Protein AF-A0A2M9LB67-F1 (afdb_monomer_lite)

Foldseek 3Di:
DPDVPVVVVVCVVCVVVQPKAKWKKKAQPVPRDIDDTHSDQVVRVVVVVVVCVVPVRDDIDMDIDIDGHDDDD

Radius of gyration: 16.73 Å; chains: 1; bounding box: 48×17×38 Å

Secondary structure (DSSP, 8-state):
--SHHHHHHHHHHHGGGTT-EEEEEEEETTT--B---BSSHHHHHHHHHHHHHHH----EEEEEEEE------

Sequence (73 aa):
MRARGTFLDWMLQDRPKLGATVRYVGTCQICSEFCVDTPTADEAREWCLWHVDATGHIYYELTATEYLDAVLD

pLDDT: mean 83.07, std 16.8, range [37.72, 98.5]

Structure (mmCIF, N/CA/C/O backbone):
data_AF-A0A2M9LB67-F1
#
_entry.id   AF-A0A2M9LB67-F1
#
loop_
_atom_site.group_PDB
_atom_site.id
_atom_site.type_symbol
_atom_site.label_atom_id
_atom_site.label_alt_id
_atom_site.label_comp_id
_atom_site.label_asym_id
_atom_site.label_entity_id
_atom_site.label_seq_id
_atom_site.pdbx_PDB_ins_code
_atom_site.Cartn_x
_atom_site.Cartn_y
_atom_site.Cartn_z
_atom_site.occupancy
_atom_site.B_iso_or_equiv
_atom_site.auth_seq_id
_atom_site.auth_comp_id
_atom_site.auth_asym_id
_atom_site.auth_atom_id
_atom_site.pdbx_PDB_model_num
ATOM 1 N N . MET A 1 1 ? -36.765 2.477 2.995 1.00 37.72 1 MET A N 1
ATOM 2 C CA . MET A 1 1 ? -35.304 2.435 3.2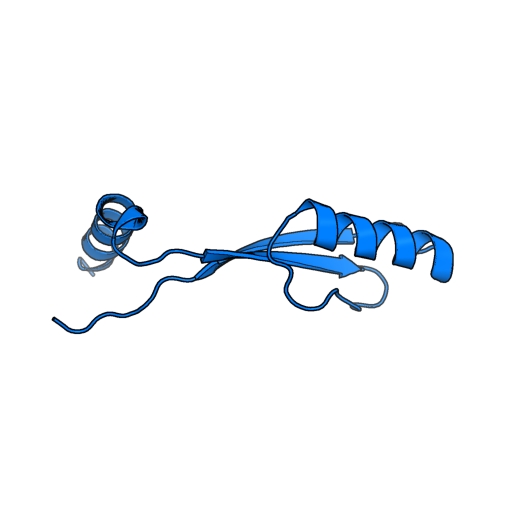33 1.00 37.72 1 MET A CA 1
ATOM 3 C C . MET A 1 1 ? -34.952 3.494 4.274 1.00 37.72 1 MET A C 1
ATOM 5 O O . MET A 1 1 ? -34.967 4.667 3.940 1.00 37.72 1 MET A O 1
ATOM 9 N N . ARG A 1 2 ? 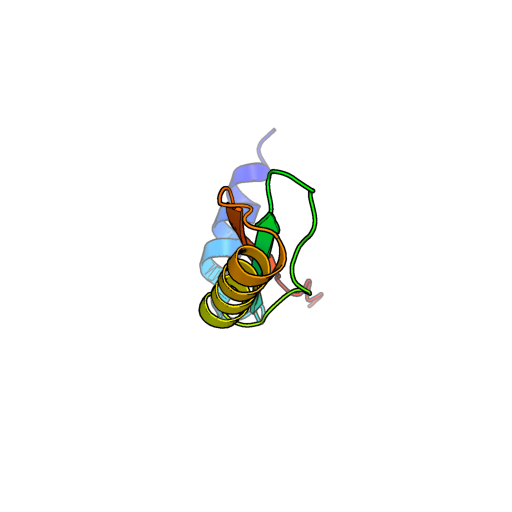-34.748 3.116 5.544 1.00 42.28 2 ARG A N 1
ATOM 10 C CA . ARG A 1 2 ? -34.442 4.062 6.645 1.00 42.28 2 ARG A CA 1
ATOM 11 C C . ARG A 1 2 ? -33.455 3.507 7.690 1.00 42.28 2 ARG A C 1
ATOM 13 O O . ARG A 1 2 ? -33.357 4.052 8.774 1.00 42.28 2 ARG A O 1
ATOM 20 N N . ALA A 1 3 ? -32.722 2.443 7.355 1.00 48.88 3 ALA A N 1
ATOM 21 C CA . ALA A 1 3 ? -31.781 1.775 8.267 1.00 48.88 3 ALA A CA 1
ATOM 22 C C . ALA A 1 3 ? -30.295 2.033 7.937 1.00 48.88 3 ALA A C 1
ATOM 24 O O . ALA A 1 3 ? -29.417 1.597 8.667 1.00 48.88 3 ALA A O 1
ATOM 25 N N . ARG A 1 4 ? -29.992 2.720 6.825 1.00 52.09 4 ARG A N 1
ATOM 26 C CA . ARG A 1 4 ? -28.606 2.895 6.347 1.00 52.09 4 ARG A CA 1
ATOM 27 C C . ARG A 1 4 ? -27.830 4.029 7.027 1.00 52.09 4 ARG A C 1
ATOM 29 O O . ARG A 1 4 ? -26.612 3.950 7.054 1.00 52.09 4 ARG A O 1
ATOM 36 N N . GLY A 1 5 ? -28.506 5.043 7.574 1.00 56.72 5 GLY A N 1
ATOM 37 C CA . GLY A 1 5 ? -27.836 6.136 8.297 1.00 56.72 5 GLY A CA 1
ATOM 38 C C . GLY A 1 5 ? -27.381 5.714 9.694 1.00 56.72 5 GLY A C 1
ATOM 39 O O . GLY A 1 5 ? -26.232 5.901 10.058 1.00 56.72 5 GLY A O 1
ATOM 40 N N . THR A 1 6 ? -28.246 5.013 10.429 1.00 65.62 6 THR A N 1
ATOM 41 C CA . THR A 1 6 ? -28.009 4.661 11.837 1.00 65.62 6 THR A CA 1
ATOM 42 C C . THR A 1 6 ? -26.829 3.717 12.049 1.00 65.62 6 THR A C 1
ATOM 44 O O . THR A 1 6 ? -26.134 3.848 13.045 1.00 65.62 6 THR A O 1
ATOM 47 N N . PHE A 1 7 ? -26.588 2.777 11.129 1.00 66.12 7 PHE A N 1
ATOM 48 C CA . PHE A 1 7 ? -25.475 1.830 11.252 1.00 66.12 7 PHE A CA 1
ATOM 49 C C . PHE A 1 7 ? -24.116 2.482 10.978 1.00 66.12 7 PHE A C 1
ATOM 51 O O . PHE A 1 7 ? -23.166 2.238 11.714 1.00 66.12 7 PHE A O 1
ATOM 58 N N . LEU A 1 8 ? -2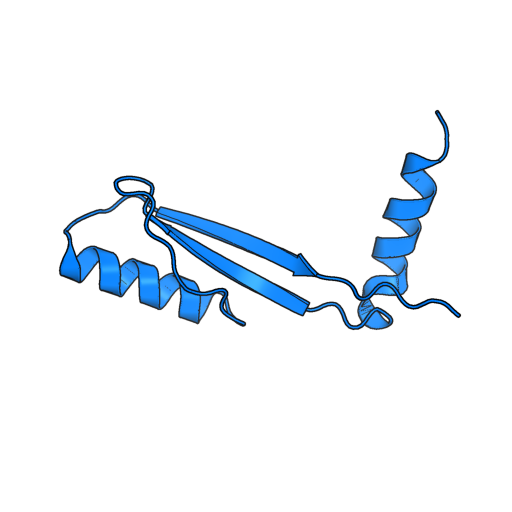4.025 3.325 9.942 1.00 67.19 8 LEU A N 1
ATOM 59 C CA . LEU A 1 8 ? -22.782 4.023 9.614 1.00 67.19 8 LEU A CA 1
ATOM 60 C C . LEU A 1 8 ? -22.437 5.048 10.702 1.00 67.19 8 LEU A C 1
ATOM 62 O O . LEU A 1 8 ? -21.300 5.096 11.158 1.00 67.19 8 LEU A O 1
ATOM 66 N N . ASP A 1 9 ? -23.435 5.807 11.164 1.00 69.69 9 ASP A N 1
ATOM 67 C CA . ASP A 1 9 ? -23.263 6.787 12.238 1.00 69.69 9 ASP A CA 1
ATOM 68 C C . ASP A 1 9 ? -22.850 6.112 13.558 1.00 69.69 9 ASP A C 1
ATOM 70 O O . ASP A 1 9 ? -21.951 6.602 14.239 1.00 69.69 9 ASP A O 1
ATOM 74 N N . TRP A 1 10 ? -23.445 4.959 13.892 1.00 68.44 10 TRP A N 1
ATOM 75 C CA . TRP A 1 10 ? -23.053 4.157 15.056 1.00 68.44 10 TRP A CA 1
ATOM 76 C C . TRP A 1 10 ? -21.617 3.626 14.938 1.00 68.44 10 TRP A C 1
ATOM 78 O O . TRP A 1 10 ? -20.812 3.817 15.849 1.00 68.44 10 TRP A O 1
ATOM 88 N N . MET A 1 11 ? -21.265 3.033 13.790 1.00 65.31 11 MET A N 1
ATOM 89 C CA . MET A 1 11 ? -19.927 2.488 13.541 1.00 65.31 11 MET A CA 1
ATOM 90 C C . MET A 1 11 ? -18.845 3.563 13.704 1.00 65.31 11 MET A C 1
ATOM 92 O O . MET A 1 11 ? -17.817 3.310 14.325 1.00 65.31 11 MET A O 1
ATOM 96 N N . LEU A 1 12 ? -19.086 4.774 13.188 1.00 66.12 12 LEU A N 1
ATOM 97 C CA . LEU A 1 12 ? -18.152 5.897 13.288 1.00 66.12 12 LEU A CA 1
ATOM 98 C C . LEU A 1 12 ? -17.977 6.410 14.727 1.00 66.12 12 LEU A C 1
ATOM 100 O O . LEU A 1 12 ? -16.888 6.869 15.071 1.00 66.12 12 LEU A O 1
ATOM 104 N N . GLN A 1 13 ? -19.018 6.333 15.562 1.00 67.69 13 GLN A N 1
ATOM 105 C CA . GLN A 1 13 ? -18.980 6.781 16.960 1.00 67.69 13 GLN A CA 1
ATOM 106 C C . GLN A 1 13 ? -18.263 5.790 17.890 1.00 67.69 13 GLN A C 1
ATOM 108 O O . GLN A 1 13 ? -17.552 6.223 18.797 1.00 67.69 13 GLN A O 1
ATOM 113 N N . ASP A 1 14 ? -18.403 4.481 17.656 1.00 64.19 14 ASP A N 1
ATOM 114 C CA . ASP A 1 14 ? -17.828 3.422 18.503 1.00 64.19 14 ASP A CA 1
ATOM 115 C C . ASP A 1 14 ? -16.502 2.835 17.968 1.00 64.19 14 ASP A C 1
ATOM 117 O O . ASP A 1 14 ? -15.964 1.892 18.554 1.00 64.19 14 ASP A O 1
ATOM 121 N N . ARG A 1 15 ? -15.908 3.431 16.919 1.00 60.72 15 ARG A N 1
ATOM 122 C CA . ARG A 1 15 ? -14.623 3.016 16.307 1.00 60.72 15 ARG A CA 1
ATOM 123 C C . ARG A 1 15 ? -13.521 2.588 17.293 1.00 60.72 15 ARG A C 1
ATOM 125 O O . ARG A 1 15 ? -12.927 1.535 17.069 1.00 60.72 15 ARG A O 1
ATOM 132 N N . PRO A 1 16 ? -13.230 3.325 18.388 1.00 58.81 16 PRO A N 1
ATOM 133 C CA . PRO A 1 16 ? -12.163 2.942 19.318 1.00 58.81 16 PRO A CA 1
ATOM 134 C C . PRO A 1 16 ? -12.447 1.648 20.095 1.00 58.81 16 PRO A C 1
ATOM 136 O O . PRO A 1 16 ? -11.518 1.043 20.622 1.00 58.81 16 PRO A O 1
ATOM 139 N N . LYS A 1 17 ? -13.717 1.236 20.206 1.00 59.41 17 LYS A N 1
ATOM 140 C CA . LYS A 1 17 ? -14.144 0.053 20.970 1.00 59.41 17 LYS A CA 1
ATOM 141 C C . LYS A 1 17 ? -14.186 -1.222 20.127 1.00 59.41 17 LYS A C 1
ATOM 143 O O . LYS A 1 17 ? -14.131 -2.306 20.691 1.00 59.41 17 LYS A O 1
ATOM 148 N N . LEU A 1 18 ? -14.259 -1.094 18.801 1.00 61.53 18 LEU A N 1
ATOM 149 C CA . LEU A 1 18 ? -14.420 -2.209 17.856 1.00 61.53 18 LEU A CA 1
ATOM 150 C C . LEU A 1 18 ? -13.090 -2.804 17.362 1.00 61.53 18 LEU A C 1
ATOM 152 O O . LEU A 1 18 ? -13.067 -3.479 16.336 1.00 61.53 18 LEU A O 1
ATOM 156 N N . GLY A 1 19 ? -11.978 -2.525 18.054 1.00 60.88 19 GLY A N 1
ATOM 157 C CA . GLY A 1 19 ? -10.667 -3.082 17.701 1.00 60.88 19 GLY A CA 1
ATOM 158 C C . GLY A 1 19 ? -10.202 -2.724 16.287 1.00 60.88 19 GLY A C 1
ATOM 159 O O . GLY A 1 19 ? -9.468 -3.497 15.684 1.00 60.88 19 GLY A O 1
ATOM 160 N N . ALA A 1 20 ? -10.645 -1.584 15.741 1.00 69.38 20 ALA A N 1
ATOM 161 C CA . ALA A 1 20 ? -10.462 -1.258 14.331 1.00 69.38 20 ALA A CA 1
ATOM 162 C C . ALA A 1 20 ? -8.979 -1.293 13.914 1.00 69.38 20 ALA A C 1
ATOM 164 O O . ALA A 1 20 ? -8.148 -0.560 14.459 1.00 69.38 20 ALA A O 1
ATOM 165 N N . THR A 1 21 ? -8.653 -2.126 12.921 1.00 84.00 21 THR A N 1
ATOM 166 C CA . THR A 1 21 ? -7.309 -2.204 12.330 1.00 84.00 21 THR A CA 1
ATOM 167 C C . THR A 1 21 ? -7.338 -1.716 10.893 1.00 84.00 21 THR A C 1
ATOM 169 O O . THR A 1 21 ? -8.149 -2.181 10.092 1.00 84.00 21 THR A O 1
ATOM 172 N N . VAL A 1 22 ? -6.432 -0.800 10.554 1.00 87.88 22 VAL A N 1
ATOM 173 C CA . VAL A 1 22 ? -6.241 -0.342 9.175 1.00 87.88 22 VAL A CA 1
ATOM 174 C C . VAL A 1 22 ? -5.114 -1.131 8.532 1.00 87.88 22 VAL A C 1
ATOM 176 O O . VAL A 1 22 ? -4.095 -1.421 9.157 1.00 87.88 22 VAL A O 1
ATOM 179 N N . ARG A 1 23 ? -5.326 -1.471 7.272 1.00 93.00 23 ARG A N 1
ATOM 180 C CA . ARG A 1 23 ? -4.470 -2.300 6.443 1.00 93.00 23 ARG A CA 1
ATOM 181 C C . ARG A 1 23 ? -4.248 -1.628 5.102 1.00 93.00 23 ARG A C 1
ATOM 183 O O . ARG A 1 23 ? -5.167 -1.003 4.573 1.00 93.00 23 ARG A O 1
ATOM 190 N N . TYR A 1 24 ? -3.040 -1.734 4.569 1.00 94.25 24 TYR A N 1
ATOM 191 C CA . TYR A 1 24 ? -2.619 -1.008 3.379 1.00 94.25 24 TYR A CA 1
ATOM 192 C C . TYR A 1 24 ? -2.180 -1.971 2.281 1.00 94.25 24 TYR A C 1
ATOM 194 O O . TYR A 1 24 ? -1.542 -2.989 2.538 1.00 94.25 24 TYR A O 1
ATOM 202 N N . VAL A 1 25 ? -2.538 -1.639 1.042 1.00 96.62 25 VAL A N 1
ATOM 203 C CA . VAL A 1 25 ? -2.160 -2.411 -0.144 1.00 96.62 25 VAL A CA 1
ATOM 204 C C . VAL A 1 25 ? -1.692 -1.462 -1.238 1.00 96.62 25 VAL A C 1
ATOM 206 O O . VAL A 1 25 ? -2.446 -0.597 -1.688 1.00 96.62 25 VAL A O 1
ATOM 209 N N . GLY A 1 26 ? -0.447 -1.636 -1.673 1.00 97.25 26 GLY A N 1
ATOM 210 C CA . GLY A 1 26 ? 0.083 -1.058 -2.901 1.00 97.25 26 GLY A CA 1
ATOM 211 C C . GLY A 1 26 ? -0.204 -1.990 -4.074 1.00 97.25 26 GLY A C 1
ATOM 212 O O . GLY A 1 26 ? 0.090 -3.178 -3.986 1.00 97.25 26 GLY A O 1
ATOM 213 N N . THR A 1 27 ? -0.780 -1.465 -5.155 1.00 98.06 27 THR A N 1
ATOM 214 C CA . THR A 1 27 ? -1.122 -2.221 -6.371 1.00 98.06 27 THR A CA 1
ATOM 215 C C . THR A 1 27 ? -0.476 -1.566 -7.582 1.00 98.06 27 THR A C 1
ATOM 217 O O . THR A 1 27 ? -0.686 -0.378 -7.831 1.00 98.06 27 THR A O 1
ATOM 220 N N . CYS A 1 28 ? 0.292 -2.326 -8.360 1.00 98.31 28 CYS A N 1
ATOM 221 C CA . CYS A 1 28 ? 0.791 -1.883 -9.654 1.00 98.31 28 CYS A CA 1
ATOM 222 C C . CYS A 1 28 ? -0.353 -1.885 -10.670 1.00 98.31 28 CYS A C 1
ATOM 224 O O . CYS A 1 28 ? -0.925 -2.922 -10.987 1.00 98.31 28 CYS A O 1
ATOM 226 N N . GLN A 1 29 ? -0.658 -0.730 -11.244 1.00 98.31 29 GLN A N 1
ATOM 227 C CA . GLN A 1 29 ? -1.767 -0.578 -12.187 1.00 98.31 29 GLN A CA 1
ATOM 228 C C . GLN A 1 29 ? -1.399 -1.002 -13.622 1.00 98.31 29 GLN A C 1
ATOM 230 O O . GLN A 1 29 ? -2.246 -0.973 -14.510 1.00 98.31 29 GLN A O 1
ATOM 235 N N . ILE A 1 30 ? -0.141 -1.394 -13.863 1.00 98.06 30 ILE A N 1
ATOM 236 C CA . ILE A 1 30 ? 0.334 -1.883 -15.167 1.00 98.06 30 ILE A CA 1
ATOM 237 C C . ILE A 1 30 ? 0.226 -3.409 -15.256 1.00 98.06 30 ILE A C 1
ATOM 239 O O . ILE A 1 30 ? -0.261 -3.925 -16.260 1.00 98.06 30 ILE A O 1
ATOM 243 N N . CYS A 1 31 ? 0.659 -4.132 -14.218 1.00 97.88 31 CYS A N 1
ATOM 244 C CA . CYS A 1 31 ? 0.662 -5.601 -14.195 1.00 97.88 31 CYS A CA 1
ATOM 245 C C . CYS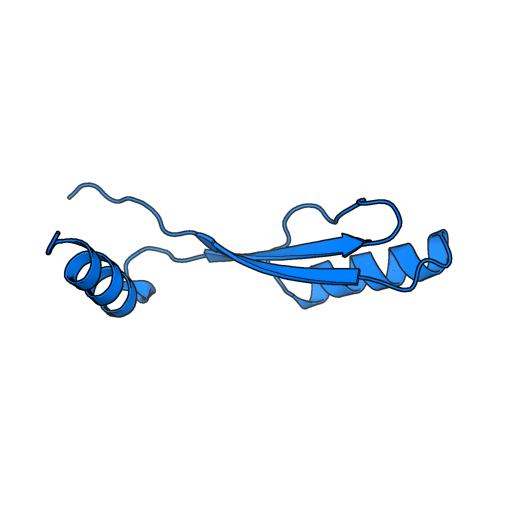 A 1 31 ? -0.304 -6.227 -13.177 1.00 97.88 31 CYS A C 1
ATOM 247 O O . CYS A 1 31 ? -0.422 -7.449 -13.133 1.00 97.88 31 CYS A O 1
ATOM 249 N N . SER A 1 32 ? -0.987 -5.416 -12.365 1.00 97.25 32 SER A N 1
ATOM 250 C CA . SER A 1 32 ? -1.927 -5.851 -11.321 1.00 97.25 32 SER A CA 1
ATOM 251 C C . SER A 1 32 ? -1.314 -6.658 -10.169 1.00 97.25 32 SER A C 1
ATOM 253 O O . SER A 1 32 ? -2.058 -7.185 -9.344 1.00 97.25 32 SER A O 1
ATOM 255 N N . GLU A 1 33 ? 0.016 -6.739 -10.062 1.00 97.56 33 GLU A N 1
ATOM 256 C CA . GLU A 1 33 ? 0.665 -7.245 -8.848 1.00 97.56 33 GLU A CA 1
ATOM 257 C C . GLU A 1 33 ? 0.444 -6.287 -7.673 1.00 97.56 33 GLU A C 1
ATOM 259 O O . GLU A 1 33 ? 0.303 -5.076 -7.859 1.00 97.56 33 GLU A O 1
ATOM 264 N N . PHE A 1 34 ? 0.423 -6.824 -6.455 1.00 96.94 34 PHE A N 1
ATOM 265 C CA . PHE A 1 34 ? 0.182 -6.055 -5.238 1.00 96.94 34 PHE A CA 1
ATOM 266 C C . PHE A 1 34 ? 0.960 -6.618 -4.045 1.00 96.94 34 PHE A C 1
ATOM 268 O O . PHE A 1 34 ? 1.356 -7.787 -4.038 1.00 96.94 34 PHE A O 1
ATOM 275 N N . CYS A 1 35 ? 1.186 -5.786 -3.028 1.00 93.69 35 CYS A N 1
ATOM 276 C CA . CYS A 1 35 ? 1.837 -6.216 -1.792 1.00 93.69 35 CYS A CA 1
ATOM 277 C C . CYS A 1 35 ? 0.900 -7.063 -0.919 1.00 93.69 35 CYS A C 1
ATOM 279 O O . CYS A 1 35 ? -0.315 -6.870 -0.916 1.00 93.69 35 CYS A O 1
ATOM 281 N N . VAL A 1 36 ? 1.464 -7.974 -0.120 1.00 84.69 36 VAL A N 1
ATOM 282 C CA . VAL A 1 36 ? 0.697 -8.649 0.939 1.00 84.69 36 VAL A CA 1
ATOM 283 C C . VAL A 1 36 ? 0.209 -7.584 1.916 1.00 84.69 36 VAL A C 1
ATOM 285 O O . VAL A 1 36 ? 0.989 -6.717 2.289 1.00 84.69 36 VAL A O 1
ATOM 288 N N . ASP A 1 37 ? -1.065 -7.657 2.294 1.00 80.19 37 ASP A N 1
ATOM 289 C CA . ASP A 1 37 ? -1.756 -6.742 3.205 1.00 80.19 37 ASP A CA 1
ATOM 290 C C . ASP A 1 37 ? -0.834 -6.255 4.354 1.00 80.19 37 ASP A C 1
ATOM 292 O O . ASP A 1 37 ? -0.486 -7.054 5.228 1.00 80.19 37 ASP A O 1
ATOM 296 N N . THR A 1 38 ? -0.406 -4.980 4.347 1.00 89.06 38 THR A N 1
ATOM 297 C CA . THR A 1 38 ? 0.583 -4.428 5.295 1.00 89.06 38 THR A CA 1
ATOM 298 C C . THR A 1 38 ? -0.074 -3.645 6.444 1.00 89.06 38 THR A C 1
ATOM 300 O O . THR A 1 38 ? -1.083 -2.963 6.249 1.00 89.06 38 THR A O 1
ATOM 303 N N . PRO A 1 39 ? 0.484 -3.681 7.671 1.00 88.75 39 PRO A N 1
ATOM 304 C CA . PRO A 1 39 ? 0.013 -2.875 8.801 1.00 88.75 39 PRO A CA 1
ATOM 305 C C . PRO A 1 39 ? 0.200 -1.362 8.624 1.00 88.75 39 PRO A C 1
ATOM 307 O O . PRO A 1 39 ? -0.484 -0.591 9.297 1.00 88.75 39 PRO A O 1
ATOM 310 N N . THR A 1 40 ? 1.120 -0.913 7.765 1.00 90.25 40 THR A N 1
ATOM 311 C CA . THR A 1 40 ? 1.420 0.516 7.588 1.00 90.25 40 THR A CA 1
ATOM 312 C C . THR A 1 40 ? 1.458 0.929 6.119 1.00 90.25 40 THR A C 1
ATOM 314 O O . THR A 1 40 ? 1.783 0.134 5.233 1.00 90.25 40 THR A O 1
ATOM 317 N N . ALA A 1 41 ? 1.150 2.204 5.866 1.00 92.12 41 ALA A N 1
ATOM 318 C CA . ALA A 1 41 ? 1.246 2.803 4.536 1.00 92.12 41 ALA A CA 1
ATOM 319 C C . ALA A 1 41 ? 2.691 2.833 4.013 1.00 92.12 41 ALA A C 1
ATOM 321 O O . ALA A 1 41 ? 2.907 2.732 2.806 1.00 92.12 41 ALA A O 1
ATOM 322 N N . ASP A 1 42 ? 3.672 2.964 4.912 1.00 95.50 42 ASP A N 1
ATOM 323 C CA . ASP A 1 42 ? 5.088 2.991 4.549 1.00 95.50 42 ASP A CA 1
ATOM 324 C C . ASP A 1 42 ? 5.554 1.648 3.993 1.00 95.50 42 ASP A C 1
ATOM 326 O O . ASP A 1 42 ? 6.172 1.630 2.934 1.00 95.50 42 ASP A O 1
ATOM 330 N N . GLU A 1 43 ? 5.170 0.532 4.612 1.00 95.06 43 GLU A N 1
ATOM 331 C CA . GLU A 1 43 ? 5.508 -0.805 4.106 1.00 95.06 43 GLU A CA 1
ATOM 332 C C . GLU A 1 43 ? 4.896 -1.076 2.720 1.00 95.06 43 GLU A C 1
ATOM 334 O O . GLU A 1 43 ? 5.566 -1.591 1.823 1.00 95.06 43 GLU A O 1
ATOM 339 N N . ALA A 1 44 ? 3.639 -0.672 2.496 1.00 96.00 44 ALA A N 1
ATOM 340 C CA . ALA A 1 44 ? 3.011 -0.788 1.177 1.00 96.00 44 ALA A CA 1
ATOM 341 C C . ALA A 1 44 ? 3.716 0.094 0.130 1.00 96.00 44 ALA A C 1
ATOM 343 O O . ALA A 1 44 ? 3.895 -0.312 -1.021 1.00 96.00 44 ALA A O 1
ATOM 344 N N . ARG A 1 45 ? 4.156 1.296 0.524 1.00 96.44 45 ARG A N 1
ATOM 345 C CA . ARG A 1 45 ? 4.934 2.194 -0.338 1.00 96.44 45 ARG A CA 1
ATOM 346 C C . ARG A 1 45 ? 6.310 1.618 -0.667 1.00 96.44 45 ARG A C 1
ATOM 348 O O . ARG A 1 45 ? 6.735 1.724 -1.815 1.00 96.44 45 ARG A O 1
ATOM 355 N N . GLU A 1 46 ? 6.999 1.025 0.302 1.00 97.31 46 GLU A N 1
ATOM 356 C CA . GLU A 1 46 ? 8.293 0.368 0.094 1.00 97.31 46 GLU A CA 1
ATOM 357 C C . GLU A 1 46 ? 8.180 -0.763 -0.926 1.00 97.31 46 GLU A C 1
ATOM 359 O O . GLU A 1 46 ? 9.017 -0.857 -1.824 1.00 97.31 46 GLU A O 1
ATOM 364 N N . TRP A 1 47 ? 7.104 -1.555 -0.868 1.00 97.31 47 TRP A N 1
ATOM 365 C CA . TRP A 1 47 ? 6.836 -2.555 -1.898 1.00 97.31 47 TRP A CA 1
ATOM 366 C C . TRP A 1 47 ? 6.665 -1.925 -3.287 1.00 97.31 47 TRP A C 1
ATOM 368 O O . TRP A 1 47 ? 7.256 -2.420 -4.247 1.00 97.31 47 TRP A O 1
ATOM 378 N N . CYS A 1 48 ? 5.916 -0.821 -3.413 1.00 97.00 48 CYS A N 1
ATOM 379 C CA . CYS A 1 48 ? 5.764 -0.134 -4.700 1.00 97.00 48 CYS A CA 1
ATOM 380 C C . CYS A 1 48 ? 7.119 0.327 -5.249 1.00 97.00 48 CYS A C 1
ATOM 382 O O . CYS A 1 48 ? 7.398 0.101 -6.422 1.00 97.00 48 CYS A O 1
ATOM 384 N N . LEU A 1 49 ? 7.968 0.932 -4.410 1.00 97.62 49 LEU A N 1
ATOM 385 C CA . LEU A 1 49 ? 9.306 1.389 -4.804 1.00 97.62 49 LEU A CA 1
ATOM 386 C C . LEU A 1 49 ? 10.197 0.224 -5.241 1.00 97.62 49 LEU A C 1
ATOM 388 O O . LEU A 1 49 ? 10.805 0.282 -6.305 1.00 97.62 49 LEU A O 1
ATOM 392 N N . TRP A 1 50 ? 10.207 -0.865 -4.475 1.00 97.69 50 TRP A N 1
ATOM 393 C CA . TRP A 1 50 ? 10.916 -2.081 -4.863 1.00 97.69 50 TRP A CA 1
ATOM 394 C C . TRP A 1 50 ? 10.406 -2.638 -6.203 1.00 97.69 50 TRP A C 1
ATOM 396 O O . TRP A 1 50 ? 11.198 -3.046 -7.052 1.00 97.69 50 TRP A O 1
ATOM 406 N N . HIS A 1 51 ? 9.089 -2.613 -6.434 1.00 97.94 51 HIS A N 1
ATOM 407 C CA . HIS A 1 51 ? 8.501 -3.068 -7.692 1.00 97.94 51 HIS A CA 1
ATOM 408 C C . HIS A 1 51 ? 8.889 -2.159 -8.870 1.00 97.94 51 HIS A C 1
ATOM 410 O O . HIS A 1 51 ? 9.126 -2.673 -9.965 1.00 97.94 51 HIS A O 1
ATOM 416 N N . VAL A 1 52 ? 8.983 -0.835 -8.661 1.00 97.88 52 VAL A N 1
ATOM 417 C CA . VAL A 1 52 ? 9.493 0.119 -9.669 1.00 97.88 52 VAL A CA 1
ATOM 418 C C . VAL A 1 52 ? 10.906 -0.284 -10.067 1.00 97.88 52 VAL A C 1
ATOM 420 O O . VAL A 1 52 ? 11.185 -0.427 -11.254 1.00 97.88 52 VAL A O 1
ATOM 423 N N . ASP A 1 53 ? 11.780 -0.516 -9.088 1.00 98.12 53 ASP A N 1
ATOM 424 C CA . ASP A 1 53 ? 13.179 -0.869 -9.340 1.00 98.12 53 ASP A CA 1
ATOM 425 C C . ASP A 1 53 ? 13.315 -2.211 -10.079 1.00 98.12 53 ASP A C 1
ATOM 427 O O . ASP A 1 53 ? 14.200 -2.376 -10.919 1.00 98.12 53 ASP A O 1
ATOM 431 N N . ALA A 1 54 ? 12.422 -3.167 -9.807 1.00 97.81 54 ALA A N 1
ATOM 432 C CA . ALA A 1 54 ? 12.441 -4.489 -10.429 1.00 97.81 54 ALA A CA 1
ATOM 433 C C . ALA A 1 54 ? 11.873 -4.522 -11.861 1.00 97.81 54 ALA A C 1
ATOM 435 O O . ALA A 1 54 ? 12.318 -5.330 -12.677 1.00 97.81 54 ALA A O 1
ATOM 436 N N . THR A 1 55 ? 10.876 -3.686 -12.168 1.00 97.94 55 THR A N 1
ATOM 437 C CA . THR A 1 55 ? 10.075 -3.803 -13.407 1.00 97.94 55 THR A CA 1
ATOM 438 C C . THR A 1 55 ? 10.095 -2.561 -14.294 1.00 97.94 55 THR A C 1
ATOM 440 O O . THR A 1 55 ? 9.771 -2.643 -15.477 1.00 97.94 55 THR A O 1
ATOM 443 N N . GLY A 1 56 ? 10.449 -1.399 -13.745 1.00 98.12 56 GLY A N 1
ATOM 444 C CA . GLY A 1 56 ? 10.300 -0.102 -14.401 1.00 98.12 56 GLY A CA 1
ATOM 445 C C . GLY A 1 56 ? 8.849 0.378 -14.519 1.00 98.12 56 GLY A C 1
ATOM 446 O O . GLY A 1 56 ? 8.591 1.379 -15.188 1.00 98.12 56 GLY A O 1
ATOM 447 N N . HIS A 1 57 ? 7.883 -0.309 -13.902 1.00 98.50 57 HIS A N 1
ATOM 448 C CA . HIS A 1 57 ? 6.507 0.171 -13.829 1.00 98.50 57 HIS A CA 1
ATOM 449 C C . HIS A 1 57 ? 6.430 1.409 -12.929 1.00 98.50 57 HIS A C 1
ATOM 451 O O . HIS A 1 57 ? 7.101 1.470 -11.911 1.00 98.50 57 HIS A O 1
ATOM 457 N N . ILE A 1 58 ? 5.629 2.412 -13.301 1.00 97.31 58 ILE A N 1
ATOM 458 C CA . ILE A 1 58 ? 5.590 3.714 -12.597 1.00 97.31 58 ILE A CA 1
ATOM 459 C C . ILE A 1 58 ? 4.186 4.146 -12.158 1.00 97.31 58 ILE A C 1
ATOM 461 O O . ILE A 1 58 ? 4.024 5.227 -11.597 1.00 97.31 58 ILE A O 1
ATOM 465 N N . TYR A 1 59 ? 3.161 3.331 -12.420 1.00 98.00 59 TYR A N 1
ATOM 466 C CA . TYR A 1 59 ? 1.774 3.660 -12.095 1.00 98.00 59 TYR A CA 1
ATOM 467 C C . TYR A 1 59 ? 1.234 2.709 -11.026 1.00 98.00 59 TYR A C 1
ATOM 469 O O . TYR A 1 59 ? 1.153 1.499 -11.246 1.00 98.00 59 TYR A O 1
ATOM 477 N N . TYR A 1 60 ? 0.892 3.270 -9.864 1.00 97.56 60 TYR A N 1
ATOM 478 C CA . TYR A 1 60 ? 0.494 2.527 -8.671 1.00 97.56 60 TYR A CA 1
ATOM 479 C C . TYR A 1 60 ? -0.706 3.176 -7.991 1.00 97.56 60 TYR A C 1
ATOM 481 O O . TYR A 1 60 ? -0.885 4.392 -8.039 1.00 97.56 60 TYR A O 1
ATOM 489 N N . GLU A 1 61 ? -1.481 2.348 -7.304 1.00 97.25 61 GLU A N 1
ATOM 490 C CA . GLU A 1 61 ? -2.549 2.746 -6.395 1.00 97.25 61 GLU A CA 1
ATOM 491 C C . GLU A 1 61 ? -2.200 2.295 -4.977 1.00 97.25 61 GLU A C 1
ATOM 493 O O . GLU A 1 61 ? -1.672 1.199 -4.785 1.00 97.25 61 GLU A O 1
ATOM 498 N N . LEU A 1 62 ? -2.508 3.134 -3.988 1.00 95.38 62 LEU A N 1
ATOM 499 C CA . LEU A 1 62 ? -2.390 2.798 -2.575 1.00 95.38 62 LEU A CA 1
ATOM 500 C C . LEU A 1 62 ? -3.786 2.806 -1.953 1.00 95.38 62 LEU A C 1
ATOM 502 O O . LEU A 1 62 ? -4.435 3.850 -1.899 1.00 95.38 62 LEU A O 1
ATOM 506 N N . THR A 1 63 ? -4.229 1.649 -1.471 1.00 95.06 63 THR A N 1
ATOM 507 C CA . THR A 1 63 ? -5.537 1.475 -0.830 1.00 95.06 63 THR A CA 1
ATOM 508 C C . THR A 1 63 ? -5.359 1.288 0.671 1.00 95.06 63 THR A C 1
ATOM 510 O O . THR A 1 63 ? -4.477 0.545 1.096 1.00 95.06 63 THR A O 1
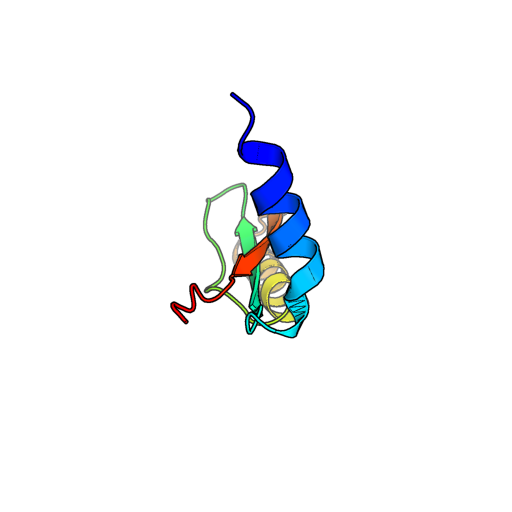ATOM 513 N N . ALA A 1 64 ? -6.212 1.931 1.470 1.00 92.88 64 ALA A N 1
ATOM 514 C CA . ALA A 1 64 ? -6.338 1.679 2.902 1.00 92.88 64 ALA A CA 1
ATOM 515 C C . ALA A 1 64 ? -7.710 1.060 3.190 1.00 92.88 64 ALA A C 1
ATOM 517 O O . ALA A 1 64 ? -8.737 1.623 2.808 1.00 92.88 64 ALA A O 1
ATOM 518 N N . THR A 1 65 ? -7.721 -0.082 3.869 1.00 89.88 65 THR A N 1
ATOM 519 C CA . THR A 1 65 ? -8.937 -0.790 4.273 1.00 89.88 65 THR A CA 1
ATOM 520 C C . THR A 1 65 ? -9.003 -0.833 5.790 1.00 89.88 65 THR A C 1
ATOM 522 O O . THR A 1 65 ? -8.079 -1.308 6.447 1.00 89.88 65 THR A O 1
ATOM 525 N N . GLU A 1 66 ? -10.087 -0.310 6.353 1.00 86.00 66 GLU A N 1
ATOM 526 C CA . GLU A 1 66 ? -10.379 -0.416 7.780 1.00 86.00 66 GLU A CA 1
ATOM 527 C C . GLU A 1 66 ? -11.226 -1.669 8.018 1.00 86.00 66 GLU A C 1
ATOM 529 O O . GLU A 1 66 ? -12.305 -1.819 7.442 1.00 86.00 66 GLU A O 1
ATOM 534 N N . TYR A 1 67 ? -10.726 -2.566 8.863 1.00 82.75 67 TYR A N 1
ATOM 535 C CA . TYR A 1 67 ? -11.450 -3.740 9.334 1.00 82.75 67 TYR A CA 1
ATOM 536 C C . TYR A 1 67 ? -11.988 -3.469 10.735 1.00 82.75 67 TYR A C 1
ATOM 538 O O . TYR A 1 67 ? -11.287 -2.891 11.567 1.00 82.75 67 TYR A O 1
ATOM 546 N N . LEU A 1 68 ? -13.221 -3.902 10.989 1.00 79.44 68 LEU A N 1
ATOM 547 C CA . LEU A 1 68 ? -13.853 -3.840 12.302 1.00 79.44 68 LEU A CA 1
ATOM 548 C C . LEU A 1 68 ? -14.291 -5.241 12.711 1.00 79.44 68 LEU A C 1
ATOM 550 O O . LEU A 1 68 ? -14.844 -5.979 11.889 1.00 79.44 68 LEU A O 1
ATOM 554 N N . ASP A 1 69 ? -14.092 -5.574 13.982 1.00 76.50 69 ASP A N 1
ATOM 555 C CA . A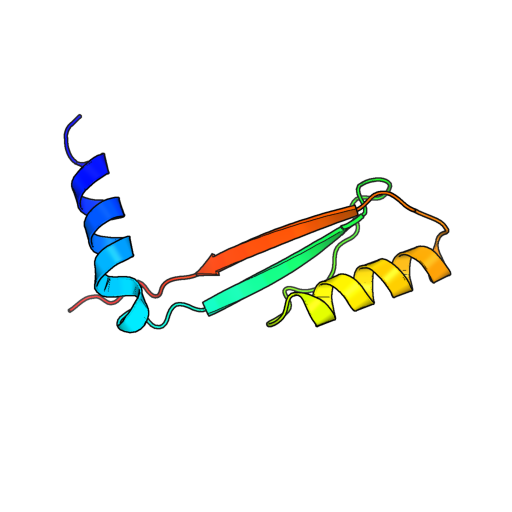SP A 1 69 ? -14.573 -6.834 14.526 1.00 76.50 69 ASP A CA 1
ATOM 556 C C . ASP A 1 69 ? -16.082 -6.755 14.767 1.00 76.50 69 ASP A C 1
ATOM 558 O O . ASP A 1 69 ? -16.591 -5.855 15.440 1.00 76.50 69 ASP A O 1
ATOM 562 N N . ALA A 1 70 ? -16.816 -7.724 14.222 1.00 71.38 70 ALA A N 1
ATOM 563 C CA . ALA A 1 70 ? -18.215 -7.916 14.568 1.00 71.38 70 ALA A CA 1
ATOM 564 C C . ALA A 1 70 ? -18.285 -8.616 15.931 1.00 71.38 70 ALA A C 1
ATOM 566 O O . ALA A 1 70 ? -18.193 -9.841 16.015 1.00 71.38 70 ALA A O 1
ATOM 567 N N . VAL A 1 71 ? -18.425 -7.836 17.002 1.00 68.19 71 VAL A N 1
ATOM 568 C CA . VAL A 1 71 ? -18.673 -8.370 18.345 1.00 68.19 71 VAL A CA 1
ATOM 569 C C . VAL A 1 71 ? -20.180 -8.581 18.509 1.00 68.19 71 VAL A C 1
ATOM 571 O O . VAL A 1 71 ? -20.970 -7.699 18.179 1.00 68.19 71 VAL A O 1
ATOM 574 N N . LEU A 1 72 ? -20.577 -9.774 18.956 1.00 57.75 72 LEU A N 1
ATOM 575 C CA . LEU A 1 72 ? -21.932 -10.049 19.434 1.00 57.75 72 LEU A CA 1
ATOM 576 C C . LEU A 1 72 ? -21.900 -9.959 20.960 1.00 57.75 72 LEU A C 1
ATOM 578 O O . LEU A 1 72 ? -21.247 -10.786 21.596 1.00 57.75 72 LEU A O 1
ATOM 582 N N . ASP A 1 73 ? -22.555 -8.941 21.507 1.00 59.28 73 ASP A N 1
ATOM 583 C CA . ASP A 1 73 ? -22.774 -8.745 22.944 1.00 59.28 73 ASP A CA 1
ATOM 584 C C . ASP A 1 73 ? -23.620 -9.876 23.563 1.00 59.28 73 ASP A C 1
ATOM 586 O O . ASP A 1 73 ? -24.628 -10.290 22.935 1.00 59.28 73 ASP A O 1
#